Protein AF-A0A0K2TUZ2-F1 (afdb_monomer_lite)

Organism: Lepeophtheirus salmonis (NCBI:txid72036)

Secondary structure (DSSP, 8-state):
----TT-HHHHHHHHHHHHHHHHHHHHHHHHHHHHHHHHHHHHHTT-TTTSPPPTTT-TTSSTT-----

Sequence (69 aa):
MKLNTKNPRLRSTKKFNEFHNLFCYYLYDLIFFFRMKEFIEENEKSDPLIHAPDKKNNPWMEKGKCSLM

Radius of gyration: 26.96 Å; chains: 1; bounding box: 59×23×68 Å

InterPro domains:
  IPR015898 G-protein, gamma subunit-like domain [PS50058] (36-69)
  IPR036284 G-protein gamma-like domain superfamily [G3DSA:4.10.260.10] (33-69)
  IPR036284 G-protein gamma-like domain superfamily [SSF48670] (36-66)

pLDDT: mean 78.27, std 14.83, range [41.75, 97.31]

Foldseek 3Di:
DDDDPPDVVVVVVVVVVVVVVVVVVVVCVVVVVVVVVVVCVVCLVVDCVNPPDPCVPPPPNDPPPPDPD

Structure (mmCIF, N/CA/C/O backbone):
data_AF-A0A0K2TUZ2-F1
#
_entry.id   AF-A0A0K2TUZ2-F1
#
loop_
_atom_site.group_PDB
_atom_site.id
_atom_site.type_symbol
_atom_site.label_atom_id
_atom_site.label_alt_id
_atom_site.label_comp_id
_atom_site.label_asym_id
_atom_site.label_entity_id
_atom_site.label_seq_id
_atom_site.pdbx_PDB_ins_code
_atom_site.Cartn_x
_atom_site.Cartn_y
_atom_site.Cartn_z
_atom_site.occupancy
_atom_site.B_iso_or_equiv
_atom_site.auth_seq_id
_atom_site.auth_comp_id
_atom_site.auth_asym_id
_atom_site.auth_atom_id
_atom_site.pdbx_PDB_model_num
ATOM 1 N N . MET A 1 1 ? -45.842 11.344 23.825 1.00 41.75 1 MET A N 1
ATOM 2 C CA . MET A 1 1 ? -45.049 10.815 24.958 1.00 41.75 1 MET A CA 1
ATOM 3 C C . MET A 1 1 ? -43.667 11.474 24.914 1.00 41.75 1 MET A C 1
ATOM 5 O O . MET A 1 1 ? -42.890 11.163 24.024 1.00 41.75 1 MET A O 1
ATOM 9 N N . LYS A 1 2 ? -43.394 12.491 25.748 1.00 45.28 2 LYS A N 1
ATOM 10 C CA . LYS A 1 2 ? -42.096 13.201 25.741 1.00 45.28 2 LYS A CA 1
ATOM 11 C C . LYS A 1 2 ? -41.076 12.368 26.524 1.00 45.28 2 LYS A C 1
ATOM 13 O O . LYS A 1 2 ? -41.223 12.211 27.732 1.00 45.28 2 LYS A O 1
ATOM 18 N N . LEU A 1 3 ? -40.069 11.821 25.842 1.00 56.66 3 LEU A N 1
ATOM 19 C CA . LEU A 1 3 ? -38.953 11.130 26.493 1.00 56.66 3 LEU A CA 1
ATOM 20 C C . LEU A 1 3 ? -38.184 12.126 27.374 1.00 56.66 3 LEU A C 1
ATOM 22 O O . LEU A 1 3 ? -37.761 13.186 26.913 1.00 56.66 3 LEU A O 1
ATOM 26 N N . ASN A 1 4 ? -38.032 11.796 28.657 1.00 53.38 4 ASN A N 1
ATOM 27 C CA . ASN A 1 4 ? -37.336 12.627 29.634 1.00 53.38 4 ASN A CA 1
ATOM 28 C C . ASN A 1 4 ? -35.823 12.638 29.339 1.00 53.38 4 ASN A C 1
ATOM 30 O O . ASN A 1 4 ? -35.101 11.688 29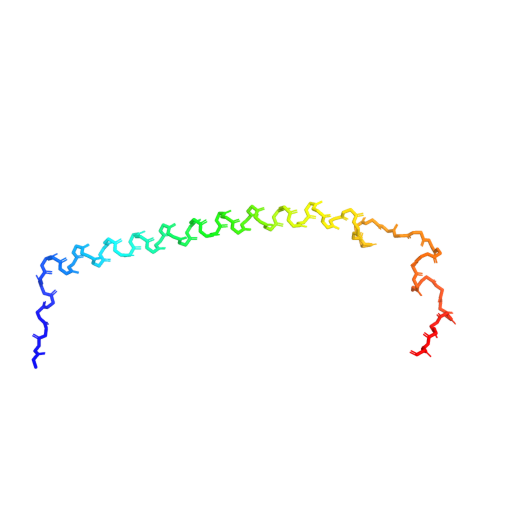.640 1.00 53.38 4 ASN A O 1
ATOM 34 N N . THR A 1 5 ? -35.342 13.741 28.768 1.00 61.50 5 THR A N 1
ATOM 35 C CA . THR A 1 5 ? -33.941 13.978 28.378 1.00 61.50 5 THR A CA 1
ATOM 36 C C . THR A 1 5 ? -32.976 14.160 29.559 1.00 61.50 5 THR A C 1
ATOM 38 O O . THR A 1 5 ? -31.770 14.310 29.350 1.00 61.50 5 THR A O 1
ATOM 41 N N . LYS A 1 6 ? -33.464 14.125 30.807 1.00 61.56 6 LYS A N 1
ATOM 42 C CA . LYS A 1 6 ? -32.654 14.284 32.027 1.00 61.56 6 LYS A CA 1
ATOM 43 C C . LYS A 1 6 ? -32.317 12.965 32.734 1.00 61.56 6 LYS A C 1
ATOM 45 O O . LYS A 1 6 ? -31.771 13.009 33.830 1.00 61.56 6 LYS A O 1
ATOM 50 N N . ASN A 1 7 ? -32.604 11.800 32.144 1.00 55.78 7 ASN A N 1
ATOM 51 C CA . ASN A 1 7 ? -32.288 10.511 32.771 1.00 55.78 7 ASN A CA 1
ATOM 52 C C . ASN A 1 7 ? -30.753 10.260 32.802 1.00 55.78 7 ASN A C 1
ATOM 54 O O . ASN A 1 7 ? -30.145 10.111 31.736 1.00 55.78 7 ASN A O 1
ATOM 58 N N . PRO A 1 8 ? -30.102 10.196 33.984 1.00 60.09 8 PRO A N 1
ATOM 59 C CA . PRO A 1 8 ? -28.641 10.105 34.108 1.00 60.09 8 PRO A CA 1
ATOM 60 C C . PRO A 1 8 ? -28.046 8.838 33.483 1.00 60.09 8 PRO A C 1
ATOM 62 O O . PRO A 1 8 ? -26.944 8.883 32.936 1.00 60.09 8 PRO A O 1
ATOM 65 N N . ARG A 1 9 ? -28.796 7.724 33.498 1.00 58.03 9 ARG A N 1
ATOM 66 C CA . ARG A 1 9 ? -28.364 6.446 32.906 1.00 58.03 9 ARG A CA 1
ATOM 67 C C . ARG A 1 9 ? -28.216 6.551 31.387 1.00 58.03 9 ARG A C 1
ATOM 69 O O . ARG A 1 9 ? -27.194 6.150 30.850 1.00 58.03 9 ARG A O 1
ATOM 76 N N . LEU A 1 10 ? -29.176 7.191 30.715 1.00 54.81 10 LEU A N 1
ATOM 77 C CA . LEU A 1 10 ? -29.141 7.435 29.265 1.00 54.81 10 LEU A CA 1
ATOM 78 C C . LEU A 1 10 ? -28.031 8.419 28.848 1.00 54.81 10 LEU A C 1
ATOM 80 O O . LEU A 1 10 ? -27.554 8.376 27.717 1.00 54.81 10 LEU A O 1
ATOM 84 N N . ARG A 1 11 ? -27.608 9.321 29.745 1.00 55.91 11 ARG A N 1
ATOM 85 C CA . ARG A 1 11 ? -26.476 10.235 29.509 1.00 55.91 11 ARG A CA 1
ATOM 86 C C . ARG A 1 11 ? -25.128 9.523 29.660 1.00 55.91 11 ARG A C 1
ATOM 88 O O . ARG A 1 11 ? -24.221 9.775 28.873 1.00 55.91 11 ARG A O 1
ATOM 95 N N . SER A 1 12 ? -25.016 8.639 30.651 1.00 59.53 12 SER A N 1
ATOM 96 C CA . SER A 1 12 ? -23.842 7.785 30.864 1.00 59.53 12 SER A CA 1
ATOM 97 C C . SER A 1 12 ? -23.613 6.843 29.679 1.00 59.53 12 SER A C 1
ATOM 99 O O . SER A 1 12 ? -22.497 6.787 29.168 1.00 59.53 12 SER A O 1
ATOM 101 N N . THR A 1 13 ? -24.665 6.199 29.164 1.00 63.50 13 THR A N 1
ATOM 102 C CA . THR A 1 13 ? -24.551 5.318 27.991 1.00 63.50 13 THR A CA 1
ATOM 103 C C . THR A 1 13 ? -24.205 6.077 26.711 1.00 63.50 13 THR A C 1
ATOM 105 O O . THR A 1 13 ? -23.430 5.576 25.905 1.00 63.50 13 THR A O 1
ATOM 108 N N . LYS A 1 14 ? -24.711 7.305 26.519 1.00 68.06 14 LYS A N 1
ATOM 109 C CA . LYS A 1 14 ? -24.332 8.142 25.365 1.00 68.06 14 LYS A CA 1
ATOM 110 C C . LYS A 1 14 ? -22.851 8.514 25.371 1.00 68.06 14 LYS A C 1
ATOM 112 O O . LYS A 1 14 ? -22.191 8.324 24.360 1.00 68.06 14 LYS A O 1
ATOM 117 N N . LYS A 1 15 ? -22.320 8.972 26.511 1.00 68.69 15 LYS A N 1
ATOM 118 C CA . LYS A 1 15 ? -20.889 9.297 26.635 1.00 68.69 15 LYS A CA 1
ATOM 119 C C . LYS A 1 15 ? -19.994 8.073 26.449 1.00 68.69 15 LYS A C 1
ATOM 121 O O . LYS A 1 15 ? -18.952 8.177 25.816 1.00 68.69 15 LYS A O 1
ATOM 126 N N . PHE A 1 16 ? -20.403 6.922 26.985 1.00 71.19 16 PHE A N 1
ATOM 127 C CA . PHE A 1 16 ? -19.686 5.664 26.783 1.00 71.19 16 PHE A CA 1
ATOM 128 C C . PHE A 1 16 ? -19.657 5.267 25.301 1.00 71.19 16 PHE A C 1
ATOM 130 O O . PHE A 1 16 ? -18.597 4.940 24.782 1.00 71.19 16 PHE A O 1
ATOM 137 N N . ASN A 1 17 ? -20.789 5.374 24.601 1.00 69.75 17 ASN A N 1
ATOM 138 C CA . ASN A 1 17 ? -20.872 5.068 23.173 1.00 69.75 17 ASN A CA 1
ATOM 139 C C . ASN A 1 17 ? -20.077 6.056 22.308 1.00 69.75 17 ASN A C 1
ATOM 141 O O . ASN A 1 17 ? -19.459 5.642 21.336 1.00 69.75 17 ASN A O 1
ATOM 145 N N . GLU A 1 18 ? -20.063 7.346 22.648 1.00 74.38 18 GLU A N 1
ATOM 146 C CA . GLU A 1 18 ? -19.224 8.340 21.966 1.00 74.38 18 GLU A CA 1
ATOM 147 C C . GLU A 1 18 ? -17.737 8.020 22.135 1.00 74.38 18 GLU A C 1
ATOM 149 O O . GLU A 1 18 ? -17.006 7.989 21.149 1.00 74.38 18 GLU A O 1
ATOM 154 N N . PHE A 1 19 ? -17.305 7.706 23.359 1.00 75.94 19 PHE A N 1
ATOM 155 C CA . PHE A 1 19 ? -15.924 7.312 23.631 1.00 75.94 19 PHE A CA 1
ATOM 156 C C . PHE A 1 19 ? -15.545 6.011 22.914 1.00 75.94 19 PHE A C 1
ATOM 158 O O . PHE A 1 19 ? -14.486 5.931 22.299 1.00 75.94 19 PHE A O 1
ATOM 165 N N . HIS A 1 20 ? -16.429 5.011 22.941 1.00 75.25 20 HIS A N 1
ATOM 166 C CA . HIS A 1 20 ? -16.230 3.739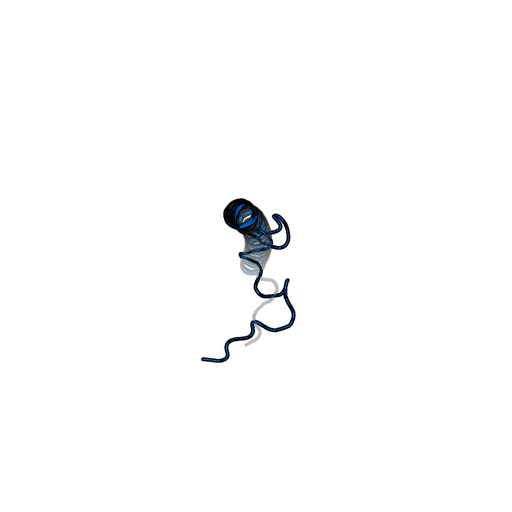 22.256 1.00 75.25 20 HIS A CA 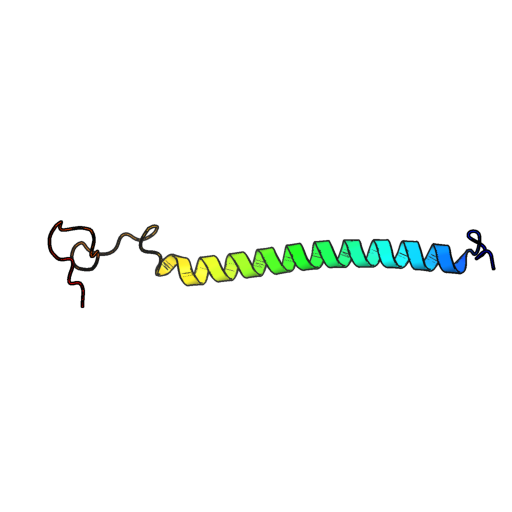1
ATOM 167 C C . HIS A 1 20 ? -16.140 3.920 20.736 1.00 75.25 20 HIS A C 1
ATOM 169 O O . HIS A 1 20 ? -15.255 3.354 20.109 1.00 75.25 20 HIS A O 1
ATOM 175 N N . ASN A 1 21 ? -17.001 4.748 20.138 1.00 76.50 21 ASN A N 1
ATOM 176 C CA . ASN A 1 21 ? -16.930 5.054 18.710 1.00 76.50 21 ASN A CA 1
ATOM 177 C C . ASN A 1 21 ? -15.621 5.756 18.352 1.00 76.50 21 ASN A C 1
ATOM 179 O O . ASN A 1 21 ? -14.969 5.343 17.400 1.00 76.50 21 ASN A O 1
ATOM 183 N N . LEU A 1 22 ? -15.209 6.768 19.124 1.00 80.25 22 LEU A N 1
ATOM 184 C CA . LEU A 1 22 ? -13.940 7.461 18.895 1.00 80.25 22 LEU A CA 1
ATOM 185 C C . LEU A 1 22 ? -12.762 6.479 18.966 1.00 80.25 22 LEU A C 1
ATOM 187 O O . LEU A 1 22 ? -11.916 6.461 18.079 1.00 80.25 22 LEU A O 1
ATOM 191 N N . PHE A 1 23 ? -12.749 5.622 19.990 1.00 84.44 23 PHE A N 1
ATOM 192 C CA . PHE A 1 23 ? -11.738 4.583 20.157 1.00 84.44 23 PHE A CA 1
ATOM 193 C C . PHE A 1 23 ? -11.722 3.600 18.981 1.00 84.44 23 PHE A C 1
ATOM 195 O O . PHE A 1 23 ? -10.653 3.285 18.465 1.00 84.44 23 PHE A O 1
ATOM 202 N N . CYS A 1 24 ? -12.893 3.160 18.512 1.00 82.81 24 CYS A N 1
ATOM 203 C CA . CYS A 1 24 ? -12.999 2.312 17.332 1.00 82.81 24 CYS A CA 1
ATOM 204 C C . CYS A 1 24 ? -12.455 3.007 16.080 1.00 82.81 24 CYS A C 1
ATOM 206 O O . CYS A 1 24 ? -11.690 2.374 15.366 1.00 82.81 24 CYS A O 1
ATOM 208 N N . TYR A 1 25 ? -12.784 4.278 15.822 1.00 84.31 25 TYR A N 1
ATOM 209 C CA . TYR A 1 25 ? -12.252 5.013 14.664 1.00 84.31 25 TYR A CA 1
ATOM 210 C C . TYR A 1 25 ? -10.723 5.091 14.690 1.00 84.31 25 TYR A C 1
ATOM 212 O O . TYR A 1 25 ? -10.089 4.705 13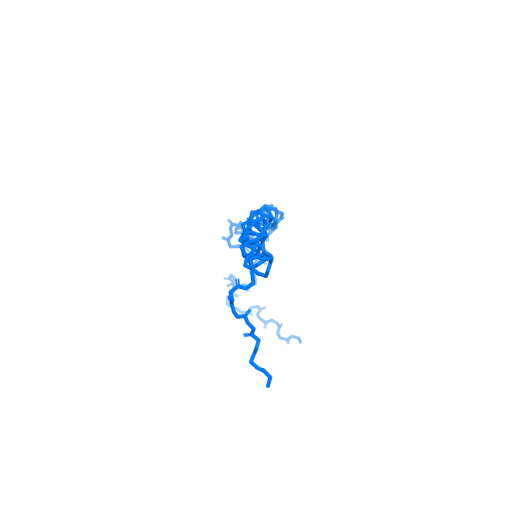.715 1.00 84.31 25 TYR A O 1
ATOM 220 N N . TYR A 1 26 ? -10.124 5.464 15.826 1.00 84.06 26 TYR A N 1
ATOM 221 C CA . TYR A 1 26 ? -8.662 5.483 15.954 1.00 84.06 26 TYR A CA 1
ATOM 222 C C . TYR A 1 26 ? -8.033 4.096 15.793 1.00 84.06 26 TYR A C 1
ATOM 224 O O . TYR A 1 26 ? -6.958 3.967 15.207 1.00 84.06 26 TYR A O 1
ATOM 232 N N . LEU A 1 27 ? -8.694 3.052 16.299 1.00 88.25 27 LEU A N 1
ATOM 233 C CA . LEU A 1 27 ? -8.232 1.679 16.131 1.00 88.25 27 LEU A CA 1
ATOM 234 C C . LEU A 1 27 ? -8.304 1.241 14.659 1.00 88.25 27 LEU A C 1
ATOM 236 O O . LEU A 1 27 ? -7.360 0.627 14.168 1.00 88.25 27 LEU A O 1
ATOM 240 N N . TYR A 1 28 ? -9.382 1.580 13.947 1.00 87.62 28 TYR A N 1
ATOM 241 C CA . TYR A 1 28 ? -9.522 1.312 12.515 1.00 87.62 28 TYR A CA 1
ATOM 242 C C . TYR A 1 28 ? -8.481 2.065 11.691 1.00 87.62 28 TYR A C 1
ATOM 244 O O . TYR A 1 28 ? -7.868 1.448 10.827 1.00 87.62 28 TYR A O 1
ATOM 252 N N . ASP A 1 29 ? -8.230 3.342 11.982 1.00 88.44 29 ASP A N 1
ATOM 253 C CA . ASP A 1 29 ? -7.217 4.138 11.283 1.00 88.44 29 ASP A CA 1
ATOM 254 C C . ASP A 1 29 ? -5.813 3.554 11.483 1.00 88.44 29 ASP A C 1
ATOM 256 O O . ASP A 1 29 ? -5.043 3.429 10.528 1.00 88.44 29 ASP A O 1
ATOM 260 N N . LEU A 1 30 ? -5.488 3.130 12.711 1.00 90.12 30 LEU A N 1
ATOM 261 C CA . LEU A 1 30 ? -4.204 2.499 13.014 1.00 90.12 30 LEU A CA 1
ATOM 262 C C . LEU A 1 30 ? -4.046 1.166 12.272 1.00 90.12 30 LEU A C 1
ATOM 264 O O . LEU A 1 30 ? -3.016 0.927 11.643 1.00 90.12 30 LEU A O 1
ATOM 268 N N . ILE A 1 31 ? -5.070 0.307 12.310 1.00 93.12 31 ILE A N 1
ATOM 269 C CA . ILE A 1 31 ? -5.068 -0.977 11.595 1.00 93.12 31 ILE A CA 1
ATOM 270 C C . ILE A 1 31 ? -4.968 -0.746 10.084 1.00 93.12 31 ILE A C 1
ATOM 272 O O . ILE A 1 31 ? -4.192 -1.422 9.410 1.00 93.12 31 ILE A O 1
ATOM 276 N N . PHE A 1 32 ? -5.720 0.216 9.549 1.00 94.06 32 PHE A N 1
ATOM 277 C CA . PHE A 1 32 ? -5.707 0.557 8.132 1.00 94.06 32 PHE A CA 1
ATOM 278 C C . PHE A 1 32 ? -4.323 1.025 7.685 1.00 94.06 32 PHE A C 1
ATOM 280 O O . PHE A 1 32 ? -3.828 0.552 6.666 1.00 94.06 32 PHE A O 1
ATOM 287 N N . PHE A 1 33 ? -3.658 1.879 8.466 1.00 94.75 33 PHE A N 1
ATOM 288 C CA . PHE A 1 33 ? -2.298 2.320 8.168 1.00 94.75 33 PHE A CA 1
ATOM 289 C C . PHE A 1 33 ? -1.317 1.144 8.047 1.00 94.75 33 PHE A C 1
ATOM 291 O O . PHE A 1 33 ? -0.577 1.062 7.065 1.00 94.75 33 PHE A O 1
ATOM 298 N N . PHE A 1 34 ? -1.339 0.203 8.997 1.00 95.44 34 PHE A N 1
ATOM 299 C CA . PHE A 1 34 ? -0.484 -0.986 8.929 1.00 95.44 34 PHE A CA 1
ATOM 300 C C . PHE A 1 34 ? -0.791 -1.848 7.702 1.00 95.44 34 PHE A C 1
ATOM 302 O O . PHE A 1 34 ? 0.133 -2.245 6.997 1.00 95.44 34 PHE A O 1
ATOM 309 N N . ARG A 1 35 ? -2.074 -2.069 7.392 1.00 95.94 35 ARG A N 1
ATOM 310 C CA . ARG A 1 35 ? -2.481 -2.830 6.201 1.00 95.94 35 ARG A CA 1
ATOM 311 C C . ARG A 1 35 ? -2.060 -2.169 4.897 1.00 95.94 35 ARG A C 1
ATOM 313 O O . ARG A 1 35 ? -1.603 -2.854 3.988 1.00 95.94 35 ARG A O 1
ATOM 320 N N . MET A 1 36 ? -2.191 -0.850 4.807 1.00 97.00 36 MET A N 1
ATOM 321 C CA . MET A 1 36 ? -1.749 -0.100 3.634 1.00 97.00 36 MET A CA 1
ATOM 322 C C . MET A 1 36 ? -0.238 -0.196 3.453 1.00 97.00 36 MET A C 1
ATOM 324 O O . MET A 1 36 ? 0.229 -0.360 2.331 1.00 97.00 36 MET A O 1
ATOM 328 N N . LYS A 1 37 ? 0.524 -0.135 4.549 1.00 96.69 37 LYS A N 1
ATOM 329 C CA . LYS A 1 37 ? 1.975 -0.296 4.504 1.00 96.69 37 LYS A CA 1
ATOM 330 C C . LYS A 1 37 ? 2.379 -1.692 4.015 1.00 96.69 37 LYS A C 1
ATOM 332 O O . LYS A 1 37 ? 3.176 -1.773 3.088 1.00 96.69 37 LYS A O 1
ATOM 337 N N . GLU A 1 38 ? 1.806 -2.755 4.586 1.00 97.31 38 GLU A N 1
ATOM 338 C CA . GLU A 1 38 ? 2.055 -4.144 4.152 1.00 97.31 38 GLU A CA 1
ATOM 339 C C . GLU A 1 38 ? 1.771 -4.313 2.654 1.00 97.31 38 GLU A C 1
ATOM 341 O O . GLU A 1 38 ? 2.612 -4.807 1.907 1.00 97.31 38 GLU A O 1
ATOM 346 N N . PHE A 1 39 ? 0.617 -3.818 2.195 1.00 96.56 39 PHE A N 1
ATOM 347 C CA . PHE A 1 39 ? 0.238 -3.882 0.787 1.00 96.56 39 PHE A CA 1
ATOM 348 C C . PHE A 1 39 ? 1.249 -3.174 -0.125 1.00 96.56 39 PHE A C 1
ATOM 350 O O . PHE A 1 39 ? 1.611 -3.707 -1.173 1.00 96.56 39 PHE A O 1
ATOM 357 N N . ILE A 1 40 ? 1.719 -1.984 0.259 1.00 96.44 40 ILE A N 1
ATOM 358 C CA . ILE A 1 40 ? 2.715 -1.245 -0.524 1.00 96.44 40 ILE A CA 1
ATOM 359 C C . ILE A 1 40 ? 4.027 -2.032 -0.593 1.00 96.44 40 ILE A C 1
ATOM 361 O O . ILE A 1 40 ? 4.529 -2.243 -1.691 1.00 96.44 40 ILE A O 1
ATOM 365 N N . GLU A 1 41 ? 4.552 -2.512 0.537 1.00 96.12 41 GLU A N 1
ATOM 366 C CA . GLU A 1 41 ? 5.829 -3.247 0.592 1.00 96.12 41 GLU A CA 1
ATOM 367 C C . GLU A 1 41 ? 5.803 -4.552 -0.228 1.00 96.12 41 GLU A C 1
ATOM 369 O O . GLU A 1 41 ? 6.811 -4.952 -0.821 1.00 96.12 41 GLU A O 1
ATOM 374 N N . GLU A 1 42 ? 4.650 -5.220 -0.287 1.00 96.44 42 GLU A N 1
ATOM 375 C CA . GLU A 1 42 ? 4.459 -6.423 -1.100 1.00 96.44 42 GLU A CA 1
ATOM 376 C C . GLU A 1 42 ? 4.438 -6.120 -2.605 1.00 96.44 42 GLU A C 1
ATOM 378 O O . GLU A 1 42 ? 5.012 -6.879 -3.391 1.00 96.44 42 GLU A O 1
ATOM 383 N N . ASN A 1 43 ? 3.810 -5.014 -3.013 1.00 96.44 43 ASN A N 1
ATOM 384 C CA . ASN A 1 43 ? 3.574 -4.700 -4.425 1.00 96.44 43 ASN A CA 1
ATOM 385 C C . ASN A 1 43 ? 4.665 -3.817 -5.052 1.00 96.44 43 ASN A C 1
ATOM 387 O O . ASN A 1 43 ? 4.882 -3.911 -6.263 1.00 96.44 43 ASN A O 1
ATOM 391 N N . GLU A 1 44 ? 5.396 -3.032 -4.251 1.00 95.75 44 GLU A N 1
ATOM 392 C CA . GLU A 1 44 ? 6.469 -2.120 -4.686 1.00 95.75 44 GLU A CA 1
ATOM 393 C C . GLU A 1 44 ? 7.462 -2.818 -5.621 1.00 95.75 44 GLU A C 1
ATOM 395 O O . GLU A 1 44 ? 7.774 -2.311 -6.694 1.00 95.75 44 GLU A O 1
ATOM 400 N N . LYS A 1 45 ? 7.894 -4.033 -5.263 1.00 91.19 45 LYS A N 1
ATOM 401 C CA . LYS A 1 45 ? 8.899 -4.806 -6.015 1.00 91.19 45 LYS A CA 1
ATOM 402 C C . LYS A 1 45 ? 8.491 -5.101 -7.459 1.00 91.19 45 LYS A C 1
ATOM 404 O O . LYS A 1 45 ? 9.353 -5.351 -8.297 1.00 91.19 45 LYS A O 1
ATOM 409 N N . SER A 1 46 ? 7.189 -5.127 -7.728 1.00 91.75 46 SER A N 1
ATOM 410 C CA . SER A 1 46 ? 6.612 -5.395 -9.048 1.00 91.75 46 SER A CA 1
ATOM 411 C C . SER A 1 46 ? 6.104 -4.140 -9.756 1.00 91.75 46 SER A C 1
ATOM 413 O O . SER A 1 46 ? 5.634 -4.240 -10.889 1.00 91.75 46 SER A O 1
ATOM 415 N N . ASP A 1 47 ? 6.192 -2.973 -9.114 1.00 93.44 47 ASP A N 1
ATOM 416 C CA . ASP A 1 47 ? 5.711 -1.715 -9.667 1.00 93.44 47 ASP A CA 1
ATOM 417 C C . ASP A 1 47 ? 6.664 -1.229 -10.779 1.00 93.44 47 ASP A C 1
ATOM 419 O O . ASP A 1 47 ? 7.810 -0.866 -10.498 1.00 93.44 47 ASP A O 1
ATOM 423 N N . PRO A 1 48 ? 6.216 -1.185 -12.049 1.00 90.38 48 PRO A N 1
ATOM 424 C CA . PRO A 1 48 ? 7.061 -0.801 -13.177 1.00 90.38 48 PRO A CA 1
ATOM 425 C C . PRO A 1 48 ? 7.394 0.700 -13.216 1.00 90.38 48 PRO A C 1
ATOM 427 O O . PRO A 1 48 ? 8.249 1.112 -13.999 1.00 90.38 48 PRO A O 1
ATOM 430 N N . LEU A 1 49 ? 6.708 1.533 -12.428 1.00 90.88 49 LEU A N 1
ATOM 431 C CA . LEU A 1 49 ? 6.982 2.966 -12.306 1.00 90.88 49 LEU A CA 1
ATOM 432 C C . LEU A 1 49 ? 8.046 3.247 -11.244 1.00 90.88 49 LEU A C 1
ATOM 434 O O . LEU A 1 49 ? 8.817 4.194 -11.397 1.00 90.88 49 LEU A O 1
ATOM 438 N N . ILE A 1 50 ? 8.109 2.420 -10.199 1.00 92.75 50 ILE A N 1
ATOM 439 C CA . ILE A 1 50 ? 9.161 2.475 -9.173 1.00 92.75 50 ILE A CA 1
ATOM 440 C C . ILE A 1 50 ? 10.415 1.745 -9.673 1.00 92.75 50 ILE A C 1
ATOM 442 O O . ILE A 1 50 ? 11.530 2.266 -9.591 1.00 92.75 50 ILE A O 1
ATOM 446 N N . HIS A 1 51 ? 10.232 0.560 -10.254 1.00 90.31 51 HIS A N 1
ATOM 447 C CA . HIS A 1 51 ? 11.285 -0.265 -10.830 1.00 90.31 51 HIS A CA 1
ATOM 448 C C . HIS A 1 51 ? 11.076 -0.397 -12.336 1.00 90.31 51 HIS A C 1
ATOM 450 O O . HIS A 1 51 ? 10.402 -1.308 -12.815 1.00 90.31 51 HIS A O 1
ATOM 456 N N . ALA A 1 52 ? 11.679 0.531 -13.085 1.00 87.50 52 ALA A N 1
ATOM 457 C CA . ALA A 1 52 ? 11.561 0.581 -14.536 1.00 87.50 52 ALA A CA 1
ATOM 458 C C . ALA A 1 52 ? 11.879 -0.791 -15.168 1.00 87.50 52 ALA A C 1
ATOM 460 O O . ALA A 1 52 ? 12.998 -1.290 -15.008 1.00 87.50 52 ALA A O 1
ATOM 461 N N . PRO A 1 53 ? 10.930 -1.404 -15.896 1.00 86.00 53 PRO A N 1
ATOM 462 C CA . PRO A 1 53 ? 11.162 -2.685 -16.535 1.00 86.00 53 PRO A CA 1
ATOM 463 C C . PRO A 1 53 ? 12.144 -2.533 -17.700 1.00 86.00 53 PRO A C 1
ATOM 465 O O . PRO A 1 53 ? 12.270 -1.465 -18.309 1.00 86.00 53 PRO A O 1
ATOM 468 N N . ASP A 1 54 ? 12.808 -3.633 -18.056 1.00 84.50 54 ASP A N 1
ATOM 469 C CA . ASP A 1 54 ? 13.700 -3.672 -19.211 1.00 84.50 54 ASP A CA 1
ATOM 470 C C . ASP A 1 54 ? 13.006 -3.178 -20.485 1.00 84.50 54 ASP A C 1
ATOM 472 O O . ASP A 1 54 ? 11.818 -3.421 -20.717 1.00 84.50 54 ASP A O 1
ATOM 476 N N . LYS A 1 55 ? 13.782 -2.562 -21.387 1.00 78.88 55 LYS A N 1
ATOM 477 C CA . LYS A 1 55 ? 13.266 -1.991 -22.646 1.00 78.88 55 LYS A CA 1
ATOM 478 C C . LYS A 1 55 ? 12.450 -2.981 -23.488 1.00 78.88 55 LYS A C 1
ATOM 480 O O . LYS A 1 55 ? 11.581 -2.558 -24.237 1.00 78.88 55 LYS A O 1
ATOM 485 N N . LYS A 1 56 ? 12.741 -4.283 -23.375 1.00 78.62 56 LYS A N 1
ATOM 486 C CA . LYS A 1 56 ? 12.038 -5.365 -24.087 1.00 78.62 56 LYS A CA 1
ATOM 487 C C . LYS A 1 56 ? 10.661 -5.689 -23.497 1.00 78.62 56 LYS A C 1
ATOM 489 O O . LYS A 1 56 ? 9.803 -6.162 -24.232 1.00 78.62 56 LYS A O 1
ATOM 494 N N . ASN A 1 57 ? 10.466 -5.436 -22.204 1.00 78.69 57 ASN A N 1
ATOM 495 C CA . ASN A 1 57 ? 9.248 -5.769 -21.463 1.00 78.69 57 ASN A CA 1
ATOM 496 C C . ASN A 1 57 ? 8.300 -4.574 -21.325 1.00 78.69 57 ASN A C 1
ATOM 498 O O . ASN A 1 57 ? 7.146 -4.753 -20.955 1.00 78.69 57 ASN A O 1
ATOM 502 N N . ASN A 1 58 ? 8.771 -3.361 -21.620 1.00 83.19 58 ASN A N 1
ATOM 503 C CA . ASN A 1 58 ? 7.934 -2.173 -21.651 1.00 83.19 58 ASN A CA 1
ATOM 504 C C . ASN A 1 58 ? 7.249 -2.035 -23.031 1.00 83.19 58 ASN A C 1
ATOM 506 O O . ASN A 1 58 ? 7.911 -1.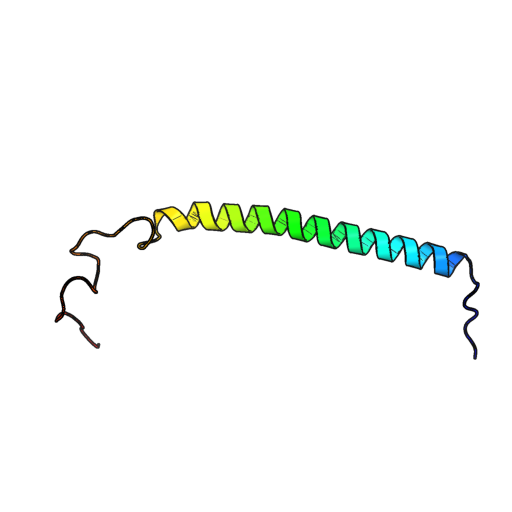648 -24.001 1.00 83.19 58 ASN A O 1
ATOM 510 N N . PRO A 1 59 ? 5.929 -2.283 -23.136 1.00 80.44 59 PRO A N 1
ATOM 511 C CA . PRO A 1 59 ? 5.211 -2.238 -24.410 1.00 80.44 59 PRO A CA 1
ATOM 512 C C . PRO A 1 59 ? 5.123 -0.823 -25.006 1.00 80.44 59 PRO A C 1
ATOM 514 O O . PRO A 1 59 ? 4.811 -0.674 -26.186 1.00 80.44 59 PRO A O 1
ATOM 517 N N . TRP A 1 60 ? 5.422 0.216 -24.222 1.00 80.12 60 TRP A N 1
ATOM 518 C CA . TRP A 1 60 ? 5.374 1.616 -24.646 1.00 80.12 60 TRP A CA 1
ATOM 519 C C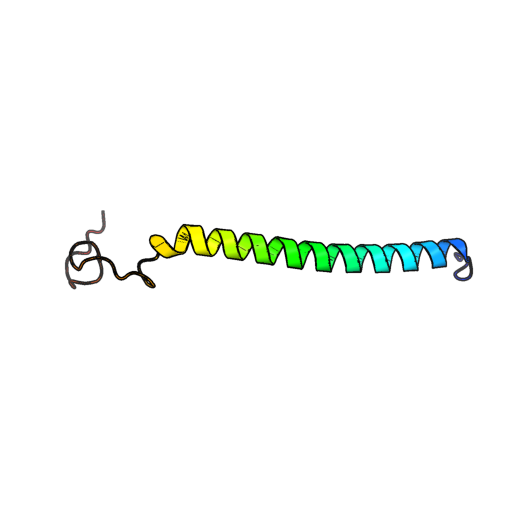 . TRP A 1 60 ? 6.723 2.170 -25.130 1.00 80.12 60 TRP A C 1
ATOM 521 O O . TRP A 1 60 ? 6.773 3.316 -25.576 1.00 80.12 60 TRP A O 1
ATOM 531 N N . MET A 1 61 ? 7.815 1.395 -25.075 1.00 79.25 61 MET A N 1
ATOM 532 C CA . MET A 1 61 ? 9.147 1.875 -25.488 1.00 79.25 61 MET A CA 1
ATOM 533 C C . MET A 1 61 ? 9.275 2.113 -26.991 1.00 79.25 61 MET A C 1
ATOM 535 O O . MET A 1 61 ? 9.920 3.074 -27.408 1.00 79.25 61 MET A O 1
ATOM 539 N N . GLU A 1 62 ? 8.684 1.248 -27.813 1.00 75.94 62 GLU A N 1
ATOM 540 C CA . GLU A 1 62 ? 8.745 1.369 -29.269 1.00 75.94 62 GLU A CA 1
ATOM 541 C C . GLU A 1 62 ? 7.366 1.721 -29.827 1.00 75.94 62 GLU A C 1
ATOM 543 O O . GLU A 1 62 ? 6.416 0.938 -29.753 1.00 75.94 62 GLU A O 1
ATOM 548 N N . LYS A 1 63 ? 7.259 2.908 -30.435 1.00 66.69 63 LYS A N 1
ATOM 549 C CA . LYS A 1 63 ? 6.073 3.313 -31.195 1.00 66.69 63 LYS A CA 1
ATOM 550 C C . LYS A 1 63 ? 5.952 2.410 -32.428 1.00 66.69 63 LYS A C 1
ATOM 552 O O . LYS A 1 63 ? 6.645 2.631 -33.413 1.00 66.69 63 LYS A O 1
ATOM 557 N N . GLY A 1 64 ? 5.094 1.391 -32.368 1.00 66.50 64 GLY A N 1
ATOM 558 C CA . GLY A 1 64 ? 4.789 0.547 -33.533 1.00 66.50 64 GLY A CA 1
ATOM 559 C C . GLY A 1 64 ? 4.415 -0.908 -33.249 1.00 66.50 64 GLY A C 1
ATOM 560 O O . GLY A 1 64 ? 3.949 -1.582 -34.158 1.00 66.50 64 GLY A O 1
ATOM 561 N N . LYS A 1 65 ? 4.569 -1.402 -32.013 1.00 62.62 65 LYS A N 1
ATOM 562 C CA . LYS A 1 65 ? 4.257 -2.800 -31.642 1.00 62.62 65 LYS A CA 1
ATOM 563 C C . LYS A 1 65 ? 2.908 -2.977 -30.932 1.00 62.62 65 LYS A C 1
ATOM 565 O O . LYS A 1 65 ? 2.734 -3.909 -30.152 1.00 62.62 65 LYS A O 1
ATOM 570 N N . CYS A 1 66 ? 1.940 -2.094 -31.180 1.00 63.66 66 CYS A N 1
ATOM 571 C CA . CYS A 1 66 ? 0.599 -2.252 -30.618 1.00 63.66 66 CYS A CA 1
ATOM 572 C C . CYS A 1 66 ? -0.150 -3.339 -31.405 1.00 63.66 66 CYS A C 1
ATOM 574 O O . CYS A 1 66 ? -0.704 -3.072 -32.468 1.00 63.66 66 CYS A O 1
ATOM 576 N N . SER A 1 67 ? -0.106 -4.579 -30.913 1.00 66.75 67 SER A N 1
ATOM 577 C CA . SER A 1 67 ? -0.923 -5.672 -31.447 1.00 66.75 67 SER A CA 1
ATOM 578 C C . SER A 1 67 ? -2.287 -5.615 -30.763 1.00 66.75 67 SER A C 1
ATOM 580 O O . SER A 1 67 ? -2.423 -6.052 -29.625 1.00 66.75 67 SER A O 1
ATOM 582 N N . LEU A 1 68 ? -3.276 -5.021 -31.432 1.00 62.91 68 LEU A N 1
ATOM 583 C CA . LEU A 1 68 ? -4.683 -5.180 -31.066 1.00 62.91 68 LEU A CA 1
ATOM 584 C C . LEU A 1 68 ? -5.107 -6.579 -31.534 1.00 62.91 68 LEU A C 1
ATOM 586 O O . LEU A 1 68 ? -5.374 -6.767 -32.719 1.00 62.91 68 LEU A O 1
ATOM 590 N N . MET A 1 69 ? -5.069 -7.558 -30.630 1.00 57.84 69 MET A N 1
ATOM 591 C CA . MET A 1 69 ? -5.785 -8.829 -30.791 1.00 57.84 69 MET A CA 1
ATOM 592 C C . MET A 1 69 ? -7.148 -8.722 -30.123 1.00 57.84 69 MET A C 1
ATOM 594 O O . MET A 1 69 ? -7.193 -8.171 -29.000 1.00 57.84 69 MET A O 1
#